Protein AF-A0A4U6QJQ3-F1 (afdb_monomer_lite)

pLDDT: mean 82.77, std 17.38, range [35.81, 98.12]

Radius of gyration: 14.5 Å; chains: 1; bounding box: 42×40×36 Å

Foldseek 3Di:
DPPPPWQQLLLVLLVQLLVQCVVVDQLLSSLQSSLCQQFVQHPDPSSVVCLVVLGHHNRFTHFWAPQQCPVGRRLSSLLSSLLNQCSPPPDVVSVVCLVPPDPDDCSHNSNVSSVVSNVLNVCSNVVVPDSNCSSLSSLVPTGNHRDPDD

Structure (mmCIF, N/CA/C/O backbone):
data_AF-A0A4U6QJQ3-F1
#
_entry.id   AF-A0A4U6QJQ3-F1
#
loop_
_atom_site.group_PDB
_atom_site.id
_atom_site.type_symbol
_atom_site.label_atom_id
_atom_site.label_alt_id
_atom_site.label_comp_id
_atom_site.label_asym_id
_atom_site.label_entity_id
_atom_site.label_seq_id
_atom_site.pdbx_PDB_ins_code
_atom_site.Cartn_x
_atom_site.Cartn_y
_atom_site.Cartn_z
_atom_site.occupancy
_atom_site.B_iso_or_equiv
_atom_site.auth_seq_id
_atom_site.auth_comp_id
_atom_site.auth_asym_id
_atom_site.auth_atom_id
_atom_site.pdbx_PDB_model_num
ATOM 1 N N . MET A 1 1 ? 27.151 -21.756 -8.326 1.00 35.81 1 MET A N 1
ATOM 2 C CA . MET A 1 1 ? 26.567 -20.409 -8.470 1.00 35.81 1 MET A CA 1
ATOM 3 C C . MET A 1 1 ? 25.267 -20.438 -7.686 1.00 35.81 1 MET A C 1
ATOM 5 O O . MET A 1 1 ? 24.305 -21.023 -8.160 1.00 35.81 1 MET A O 1
ATOM 9 N N . ILE A 1 2 ? 25.291 -20.003 -6.425 1.00 43.09 2 ILE A N 1
ATOM 10 C CA . ILE A 1 2 ? 24.077 -19.944 -5.603 1.00 43.09 2 ILE A CA 1
ATOM 11 C C . ILE A 1 2 ? 23.279 -18.774 -6.173 1.00 43.09 2 ILE A C 1
ATOM 13 O O . ILE A 1 2 ? 23.798 -17.659 -6.200 1.00 43.09 2 ILE A O 1
ATOM 17 N N . ALA A 1 3 ? 22.095 -19.038 -6.728 1.00 46.34 3 ALA A N 1
ATOM 18 C CA . ALA A 1 3 ? 21.176 -17.970 -7.084 1.00 46.34 3 ALA A CA 1
ATOM 19 C C . ALA A 1 3 ? 20.943 -17.160 -5.806 1.00 46.34 3 ALA A C 1
ATOM 21 O O . ALA A 1 3 ? 20.520 -17.725 -4.801 1.00 46.34 3 ALA A O 1
ATOM 22 N N . MET A 1 4 ? 21.297 -15.874 -5.810 1.00 47.47 4 MET A N 1
ATOM 23 C CA . MET A 1 4 ? 20.738 -14.949 -4.831 1.00 47.47 4 MET A CA 1
ATOM 24 C C . MET A 1 4 ? 19.229 -15.099 -4.979 1.00 47.47 4 MET A C 1
ATOM 26 O O . MET A 1 4 ? 18.694 -14.733 -6.022 1.00 47.47 4 MET A O 1
ATOM 30 N N . GLU A 1 5 ? 18.573 -15.733 -4.009 1.00 60.44 5 GLU A N 1
ATOM 31 C CA . GLU A 1 5 ? 17.121 -15.701 -3.927 1.00 60.44 5 GLU A CA 1
ATOM 32 C C . GLU A 1 5 ? 16.759 -14.221 -3.840 1.00 60.44 5 GLU A C 1
ATOM 34 O O . GLU A 1 5 ? 17.055 -13.556 -2.843 1.00 60.44 5 GLU A O 1
ATOM 39 N N . ASP A 1 6 ? 16.255 -13.667 -4.944 1.00 74.19 6 ASP A N 1
ATOM 40 C CA . ASP A 1 6 ? 15.789 -12.293 -4.943 1.00 74.19 6 ASP A CA 1
ATOM 41 C C . ASP A 1 6 ? 14.717 -12.180 -3.856 1.00 74.19 6 ASP A C 1
ATOM 43 O O . ASP A 1 6 ? 13.819 -13.016 -3.741 1.00 74.19 6 ASP A O 1
ATOM 47 N N . VAL A 1 7 ? 14.858 -11.157 -3.016 1.00 85.06 7 VAL A N 1
ATOM 48 C CA . VAL A 1 7 ? 13.961 -10.907 -1.889 1.00 85.06 7 VAL A CA 1
ATOM 49 C C . VAL A 1 7 ? 12.531 -10.771 -2.412 1.00 85.06 7 VAL A C 1
ATOM 51 O O . VAL A 1 7 ? 12.258 -9.871 -3.206 1.00 85.06 7 VAL A O 1
ATOM 54 N N . ASP A 1 8 ? 11.621 -11.629 -1.947 1.00 92.69 8 ASP A N 1
ATOM 55 C CA . ASP A 1 8 ? 10.194 -11.532 -2.267 1.00 92.69 8 ASP A CA 1
ATOM 56 C C . ASP A 1 8 ? 9.570 -10.364 -1.488 1.00 92.69 8 ASP A C 1
ATOM 58 O O . ASP A 1 8 ? 9.138 -10.481 -0.338 1.00 92.69 8 ASP A O 1
ATOM 62 N N . ALA A 1 9 ? 9.598 -9.184 -2.100 1.00 94.06 9 ALA A N 1
ATOM 63 C CA . ALA A 1 9 ? 9.067 -7.956 -1.536 1.00 94.06 9 ALA A CA 1
ATOM 64 C C . ALA A 1 9 ? 7.538 -7.969 -1.464 1.00 94.06 9 ALA A C 1
ATOM 66 O O . ALA A 1 9 ? 6.979 -7.365 -0.549 1.00 94.06 9 ALA A O 1
ATOM 67 N N . CYS A 1 10 ? 6.859 -8.677 -2.372 1.00 95.38 10 CYS A N 1
ATOM 68 C CA . CYS A 1 10 ? 5.407 -8.800 -2.319 1.00 95.38 10 CYS A CA 1
ATOM 69 C C . CYS A 1 10 ? 4.963 -9.631 -1.106 1.00 95.38 10 CYS A C 1
ATOM 71 O O . CYS A 1 10 ? 4.054 -9.217 -0.384 1.00 95.38 10 CYS A O 1
ATOM 73 N N . 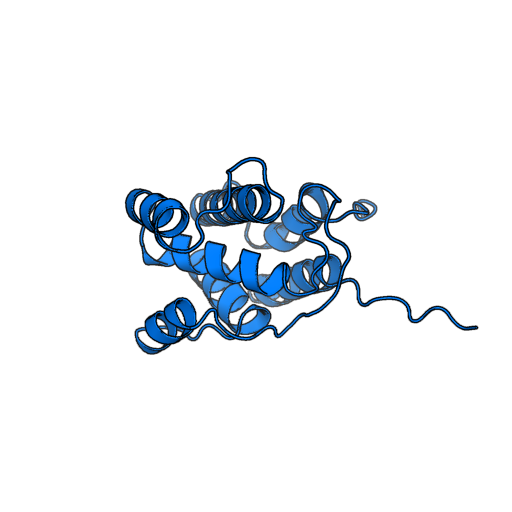ALA A 1 11 ? 5.631 -10.759 -0.840 1.00 94.44 11 ALA A N 1
ATOM 74 C CA . ALA A 1 11 ? 5.387 -11.559 0.358 1.00 94.44 11 ALA A CA 1
ATOM 75 C C . ALA A 1 11 ? 5.713 -10.769 1.633 1.00 94.44 11 ALA A C 1
ATOM 77 O O . ALA A 1 11 ? 4.895 -10.719 2.549 1.00 94.44 11 ALA A O 1
ATOM 78 N N . ARG A 1 12 ? 6.850 -10.058 1.659 1.00 95.81 12 ARG A N 1
ATOM 79 C CA . ARG A 1 12 ? 7.223 -9.197 2.795 1.00 95.81 12 ARG A CA 1
ATOM 80 C C . ARG A 1 12 ? 6.234 -8.061 3.040 1.00 95.81 12 ARG A C 1
ATOM 82 O O . ARG A 1 12 ? 6.019 -7.698 4.191 1.00 95.81 12 ARG A O 1
ATOM 89 N N . LEU A 1 13 ? 5.647 -7.482 1.993 1.00 97.06 13 LEU A N 1
ATOM 90 C CA . LEU A 1 13 ? 4.584 -6.486 2.130 1.00 97.06 13 LEU A CA 1
ATOM 91 C C . LEU A 1 13 ? 3.334 -7.099 2.774 1.00 97.06 13 LEU A C 1
ATOM 93 O O . LEU A 1 13 ? 2.756 -6.482 3.665 1.00 97.06 13 LEU A O 1
ATOM 97 N N . ALA A 1 14 ? 2.927 -8.297 2.352 1.00 97.44 14 ALA A N 1
ATOM 98 C CA . ALA A 1 14 ? 1.797 -8.991 2.963 1.00 97.44 14 ALA A CA 1
ATOM 99 C C . ALA A 1 14 ? 2.059 -9.300 4.447 1.00 97.44 14 ALA A C 1
ATOM 101 O O . ALA A 1 14 ? 1.237 -8.941 5.286 1.00 97.44 14 ALA A O 1
ATOM 102 N N . ASP A 1 15 ? 3.232 -9.856 4.774 1.00 97.00 15 ASP A N 1
ATOM 103 C CA . ASP A 1 15 ? 3.648 -10.129 6.159 1.00 97.00 15 ASP A CA 1
ATOM 104 C C . ASP A 1 15 ? 3.647 -8.844 7.002 1.00 97.00 15 ASP A C 1
ATOM 106 O O . ASP A 1 15 ? 3.127 -8.811 8.115 1.00 97.00 15 ASP A O 1
ATOM 110 N N . LEU A 1 16 ? 4.173 -7.748 6.446 1.00 97.50 16 LEU A N 1
ATOM 111 C CA . LEU A 1 16 ? 4.189 -6.442 7.096 1.00 97.50 16 LEU A CA 1
ATOM 112 C C . LEU A 1 16 ? 2.774 -5.948 7.427 1.00 97.50 16 LEU A C 1
ATOM 114 O O . LEU A 1 16 ? 2.548 -5.395 8.504 1.00 97.50 16 LEU A O 1
ATOM 118 N N . ILE A 1 17 ? 1.827 -6.117 6.504 1.00 98.06 17 ILE A N 1
ATOM 119 C CA . ILE A 1 17 ? 0.429 -5.726 6.710 1.00 98.06 17 ILE A CA 1
ATOM 120 C C . ILE A 1 17 ? -0.221 -6.615 7.776 1.00 98.06 17 ILE A C 1
ATOM 122 O O . ILE A 1 17 ? -0.903 -6.081 8.651 1.00 98.06 17 ILE A O 1
ATOM 126 N N . ASP A 1 18 ? 0.032 -7.927 7.757 1.00 98.12 18 ASP A N 1
ATOM 127 C CA . ASP A 1 18 ? -0.466 -8.871 8.766 1.00 98.12 18 ASP A CA 1
ATOM 128 C C . ASP A 1 18 ? 0.053 -8.511 10.172 1.00 98.12 18 ASP A C 1
ATOM 130 O O . ASP A 1 18 ? -0.715 -8.462 11.137 1.00 98.12 18 ASP A O 1
ATOM 134 N N . GLU A 1 19 ? 1.335 -8.153 10.291 1.00 98.06 19 GLU A N 1
ATOM 135 C CA . GLU A 1 19 ? 1.929 -7.673 11.544 1.00 98.06 19 GLU A CA 1
ATOM 136 C C . GLU A 1 19 ? 1.243 -6.405 12.073 1.00 98.06 19 GLU A C 1
ATOM 138 O O . GLU A 1 19 ? 0.973 -6.293 13.270 1.00 98.06 19 GLU A O 1
ATOM 143 N N . ILE A 1 20 ? 0.962 -5.429 11.200 1.00 97.75 20 ILE A N 1
ATOM 144 C CA . ILE A 1 20 ? 0.247 -4.205 11.595 1.00 97.75 20 ILE A CA 1
ATOM 145 C C . ILE A 1 20 ? -1.186 -4.557 12.018 1.00 97.75 20 ILE A C 1
ATOM 147 O O . ILE A 1 20 ? -1.682 -4.056 13.031 1.00 97.75 20 ILE A O 1
ATOM 151 N N . ALA A 1 21 ? -1.852 -5.430 11.260 1.00 97.38 21 ALA A N 1
ATOM 152 C CA . ALA A 1 21 ? -3.226 -5.847 11.499 1.00 97.38 21 ALA A CA 1
ATOM 153 C C . ALA A 1 21 ? -3.399 -6.620 12.817 1.00 97.38 21 ALA A C 1
ATOM 155 O O . ALA A 1 21 ? -4.451 -6.502 13.451 1.00 97.38 21 ALA A O 1
ATOM 156 N N . ALA A 1 22 ? -2.374 -7.343 13.281 1.00 97.50 22 ALA A N 1
ATOM 157 C CA . ALA A 1 22 ? -2.394 -8.076 14.549 1.00 97.50 22 ALA A CA 1
ATOM 158 C C . ALA A 1 22 ? -2.676 -7.172 15.768 1.00 97.50 22 ALA A C 1
ATOM 160 O O . ALA A 1 22 ? -3.297 -7.605 16.741 1.00 97.50 22 ALA A O 1
ATOM 161 N N . ALA A 1 23 ? -2.305 -5.887 15.698 1.00 96.56 23 ALA A N 1
ATOM 162 C CA . ALA A 1 23 ? -2.626 -4.893 16.726 1.00 96.56 23 ALA A CA 1
ATOM 163 C C . ALA A 1 23 ? -4.095 -4.416 16.695 1.00 96.56 23 ALA A C 1
ATOM 165 O O . ALA A 1 23 ? -4.498 -3.613 17.537 1.00 96.56 23 ALA A O 1
ATOM 166 N N . ARG A 1 24 ? -4.903 -4.910 15.746 1.00 95.44 24 ARG A N 1
ATOM 167 C CA . ARG A 1 24 ? -6.302 -4.523 15.487 1.00 95.44 24 ARG A CA 1
ATOM 168 C C . ARG A 1 24 ? -6.498 -3.003 15.348 1.00 95.44 24 ARG A C 1
ATOM 170 O O . ARG A 1 24 ? -7.357 -2.432 16.025 1.00 95.44 24 ARG A O 1
ATOM 177 N N . PRO A 1 25 ? -5.713 -2.329 14.488 1.00 97.25 25 PRO A N 1
ATOM 178 C CA . PRO A 1 25 ? -5.897 -0.910 14.221 1.00 97.25 25 PRO A CA 1
ATOM 179 C C . PRO A 1 25 ? -7.247 -0.645 13.541 1.00 97.25 25 PRO A C 1
ATOM 181 O O . PRO A 1 25 ? -7.861 -1.534 12.949 1.00 97.25 25 PRO A O 1
ATOM 184 N N . SER A 1 26 ? -7.686 0.613 13.550 1.00 97.19 26 SER A N 1
ATOM 185 C CA . SER A 1 26 ? -8.729 1.044 12.614 1.00 97.19 26 SER A CA 1
ATOM 186 C C . SER A 1 26 ? -8.234 0.948 11.158 1.00 97.19 26 SER A C 1
ATOM 188 O O . SER A 1 26 ? -7.025 1.030 10.917 1.00 97.19 26 SER A O 1
ATOM 190 N N . PRO A 1 27 ? -9.134 0.862 10.159 1.00 96.56 27 PRO A N 1
ATOM 191 C CA . PRO A 1 27 ? -8.749 0.810 8.746 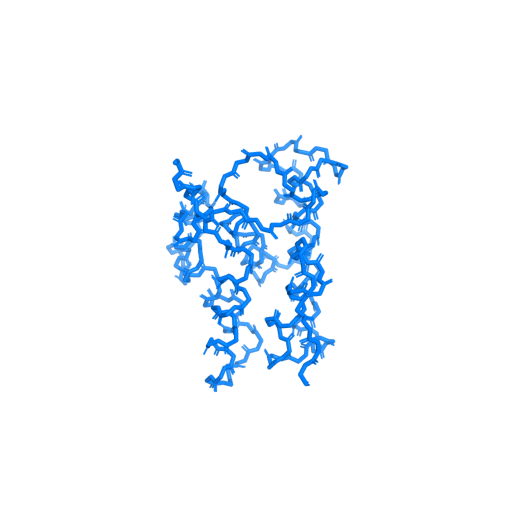1.00 96.56 27 PRO A CA 1
ATOM 192 C C . PRO A 1 27 ? -7.798 1.932 8.309 1.00 96.56 27 PRO A C 1
ATOM 194 O O . PRO A 1 27 ? -6.807 1.685 7.632 1.00 96.56 27 PRO A O 1
ATOM 197 N N . ARG A 1 28 ? -8.039 3.174 8.750 1.00 94.38 28 ARG A N 1
ATOM 198 C CA . ARG A 1 28 ? -7.149 4.308 8.442 1.00 94.38 28 ARG A CA 1
ATOM 199 C C . ARG A 1 28 ? -5.754 4.121 9.038 1.00 94.38 28 ARG A C 1
ATOM 201 O O . ARG A 1 28 ? -4.770 4.330 8.340 1.00 94.38 28 ARG A O 1
ATOM 208 N N . GLN A 1 29 ? -5.678 3.689 10.297 1.00 95.12 29 GLN A N 1
ATOM 209 C CA . GLN A 1 29 ? -4.406 3.443 10.980 1.00 95.12 29 GLN A CA 1
ATOM 210 C C . GLN A 1 29 ? -3.601 2.320 10.314 1.00 95.12 29 GLN A C 1
ATOM 212 O O . GLN A 1 29 ? -2.386 2.448 10.210 1.00 95.12 29 GLN A O 1
ATOM 217 N N . LEU A 1 30 ? -4.258 1.259 9.825 1.00 97.06 30 LEU A N 1
ATOM 218 C CA . LEU A 1 30 ? -3.601 0.199 9.050 1.00 97.06 30 LEU A CA 1
ATOM 219 C C . LEU A 1 30 ? -2.912 0.771 7.802 1.00 97.06 30 LEU A C 1
ATOM 221 O O . LEU A 1 30 ? -1.736 0.503 7.556 1.00 97.06 30 LEU A O 1
ATOM 225 N N . LEU A 1 31 ? -3.641 1.569 7.019 1.00 95.19 31 LEU A N 1
ATOM 226 C CA . LEU A 1 31 ? -3.158 2.088 5.740 1.00 95.19 31 LEU A CA 1
ATOM 227 C C . LEU A 1 31 ? -2.068 3.158 5.921 1.00 95.19 31 LEU A C 1
ATOM 229 O O . LEU A 1 31 ? -1.078 3.146 5.190 1.00 95.19 31 LEU A O 1
ATOM 233 N N . ASP A 1 32 ? -2.196 4.036 6.921 1.00 92.81 32 ASP A N 1
ATOM 234 C CA . ASP A 1 32 ? -1.139 4.997 7.265 1.00 92.81 32 ASP A CA 1
ATOM 235 C C . ASP A 1 32 ? 0.134 4.277 7.748 1.00 92.81 32 ASP A C 1
ATOM 237 O O . ASP A 1 32 ? 1.225 4.572 7.259 1.00 92.81 32 ASP A O 1
ATOM 241 N N . ALA A 1 33 ? 0.010 3.283 8.638 1.00 94.69 33 ALA A N 1
ATOM 242 C CA . ALA A 1 33 ? 1.154 2.501 9.115 1.00 94.69 33 ALA A CA 1
ATOM 243 C C . ALA A 1 33 ? 1.817 1.684 7.994 1.00 94.69 33 ALA A C 1
ATOM 245 O O . ALA A 1 33 ? 3.038 1.517 7.995 1.00 94.69 33 ALA A O 1
ATOM 246 N N . THR A 1 34 ? 1.037 1.214 7.015 1.00 94.81 34 THR A N 1
ATOM 247 C CA . THR A 1 34 ? 1.564 0.550 5.814 1.00 94.81 34 THR A CA 1
ATOM 248 C C . THR A 1 34 ? 2.456 1.509 5.032 1.00 94.81 34 THR A C 1
ATOM 250 O O . THR A 1 34 ? 3.599 1.178 4.732 1.00 94.81 34 THR A O 1
ATOM 253 N N . GLY A 1 35 ? 1.993 2.731 4.759 1.00 91.12 35 GLY A N 1
ATOM 254 C CA . GLY A 1 35 ? 2.810 3.734 4.074 1.00 91.12 35 GLY A CA 1
ATOM 255 C C . GLY A 1 35 ? 4.058 4.156 4.836 1.00 91.12 35 GLY A C 1
ATOM 256 O O . GLY A 1 35 ? 5.117 4.341 4.235 1.00 91.12 35 GLY A O 1
ATOM 257 N N . GLU A 1 36 ? 3.964 4.267 6.156 1.00 92.62 36 GLU A N 1
ATOM 258 C CA . GLU A 1 36 ? 5.110 4.603 6.993 1.00 92.62 36 GLU A CA 1
ATOM 259 C C . GLU A 1 36 ? 6.169 3.495 6.972 1.00 92.62 36 GLU A C 1
ATOM 261 O O . GLU A 1 36 ? 7.341 3.767 6.712 1.00 92.62 36 GLU A O 1
ATOM 266 N N . ARG A 1 37 ? 5.768 2.236 7.183 1.00 94.75 37 ARG A N 1
ATOM 267 C CA . ARG A 1 37 ? 6.703 1.105 7.289 1.00 94.75 37 ARG A CA 1
ATOM 268 C C . ARG A 1 37 ? 7.209 0.599 5.935 1.00 94.75 37 ARG A C 1
ATOM 270 O O . ARG A 1 37 ? 8.318 0.076 5.878 1.00 94.75 37 ARG A O 1
ATOM 277 N N . ALA A 1 38 ? 6.434 0.757 4.861 1.00 92.56 38 ALA A N 1
ATOM 278 C CA . ALA A 1 38 ? 6.784 0.257 3.529 1.00 92.56 38 ALA A CA 1
ATOM 279 C C . ALA A 1 38 ? 7.416 1.329 2.625 1.00 92.56 38 ALA A C 1
ATOM 281 O O . ALA A 1 38 ? 8.352 1.040 1.881 1.00 92.56 38 ALA A O 1
ATOM 282 N N . ALA A 1 39 ? 6.925 2.572 2.705 1.00 88.19 39 ALA A N 1
ATOM 283 C CA . ALA A 1 39 ? 7.361 3.685 1.859 1.00 88.19 39 ALA A CA 1
ATOM 284 C C . ALA A 1 39 ? 8.031 4.827 2.641 1.00 88.19 39 ALA A C 1
ATOM 286 O O . ALA A 1 39 ? 8.346 5.867 2.061 1.00 88.19 39 ALA A O 1
ATOM 287 N N . GLY A 1 40 ? 8.232 4.697 3.957 1.00 87.81 40 GLY A N 1
ATOM 288 C CA . GLY A 1 40 ? 8.839 5.751 4.775 1.00 87.81 40 GLY A CA 1
ATOM 289 C C . GLY A 1 40 ? 8.030 7.051 4.813 1.00 87.81 40 GLY A C 1
ATOM 290 O O . GLY A 1 40 ? 8.601 8.107 5.087 1.00 87.81 40 GLY A O 1
ATOM 291 N N . ILE A 1 41 ? 6.732 7.002 4.492 1.00 83.38 41 ILE A N 1
ATOM 292 C CA . ILE A 1 41 ? 5.865 8.181 4.425 1.00 83.38 41 ILE A CA 1
ATOM 293 C C . ILE A 1 41 ? 5.328 8.463 5.819 1.00 83.38 41 ILE A C 1
ATOM 295 O O . ILE A 1 41 ? 4.486 7.728 6.331 1.00 83.38 41 ILE A O 1
ATOM 299 N N . ARG A 1 42 ? 5.786 9.554 6.432 1.00 82.50 42 ARG A N 1
ATOM 300 C CA . ARG A 1 42 ? 5.371 9.895 7.795 1.00 82.50 42 ARG A CA 1
ATOM 301 C C . ARG A 1 42 ? 3.889 10.257 7.877 1.00 82.50 42 ARG A C 1
ATOM 303 O O . ARG A 1 42 ? 3.237 10.651 6.902 1.00 82.50 42 ARG A O 1
ATOM 310 N N . SER A 1 43 ? 3.354 10.169 9.085 1.00 74.25 43 SER A N 1
ATOM 311 C CA . SER A 1 43 ? 2.037 10.705 9.426 1.00 74.25 43 SER A CA 1
ATOM 312 C C . SER A 1 43 ? 2.028 12.247 9.445 1.00 74.25 43 SER A C 1
ATOM 314 O O . SER A 1 43 ? 3.054 12.897 9.658 1.00 74.25 43 SER A O 1
ATOM 316 N N . GLY A 1 44 ? 0.857 12.854 9.222 1.00 66.50 44 GLY A N 1
ATOM 317 C CA . GLY A 1 44 ? 0.664 14.311 9.299 1.00 66.50 44 GLY A CA 1
ATOM 318 C C . GLY A 1 44 ? 1.295 15.120 8.152 1.00 66.50 44 GLY A C 1
ATOM 319 O O . GLY A 1 44 ? 1.569 14.598 7.072 1.00 66.50 44 GLY A O 1
ATOM 320 N N . LEU A 1 45 ? 1.516 16.424 8.379 1.00 63.44 45 LEU A N 1
ATOM 321 C CA . LEU A 1 45 ? 1.994 17.372 7.353 1.00 63.44 45 LEU A CA 1
ATOM 322 C C . LEU A 1 45 ? 3.369 17.005 6.772 1.00 63.44 45 LEU A C 1
ATOM 324 O O . LEU A 1 45 ? 3.600 17.205 5.581 1.00 63.44 45 LEU A O 1
ATOM 328 N N . ALA A 1 46 ? 4.262 16.426 7.580 1.00 67.00 46 ALA A N 1
ATOM 329 C CA . ALA A 1 46 ? 5.565 15.948 7.112 1.00 67.00 46 ALA A CA 1
ATOM 330 C C . ALA A 1 46 ? 5.426 14.863 6.027 1.00 67.00 46 ALA A C 1
ATOM 332 O O . ALA A 1 46 ? 6.193 14.843 5.068 1.00 67.00 46 ALA A O 1
ATOM 333 N N . GLY A 1 47 ? 4.386 14.032 6.121 1.00 61.34 47 GLY A N 1
ATOM 334 C CA . GLY A 1 47 ? 4.077 13.009 5.129 1.00 61.34 47 GLY A CA 1
ATOM 335 C C . GLY A 1 47 ? 3.651 13.538 3.765 1.00 61.34 47 GLY A C 1
ATOM 336 O O . GLY A 1 47 ? 3.817 12.841 2.771 1.00 61.34 47 GLY A O 1
ATOM 337 N N . LEU A 1 48 ? 3.125 14.766 3.682 1.00 67.00 48 LEU A N 1
ATOM 338 C CA . LEU A 1 48 ? 2.814 15.393 2.391 1.00 67.00 48 LEU A CA 1
ATOM 339 C C . LEU A 1 48 ? 4.094 15.731 1.614 1.00 67.00 48 LEU A C 1
ATOM 341 O O . LEU A 1 48 ? 4.125 15.604 0.391 1.00 67.00 48 LEU A O 1
ATOM 345 N N . LEU A 1 49 ? 5.158 16.127 2.322 1.00 67.31 49 LEU A N 1
ATOM 346 C CA . LEU A 1 49 ? 6.471 16.358 1.718 1.00 67.31 49 LEU A CA 1
ATOM 347 C C . LEU A 1 49 ? 7.124 15.040 1.297 1.00 67.31 49 LEU A C 1
ATOM 349 O O . LEU A 1 49 ? 7.672 14.971 0.200 1.00 67.31 49 LEU A O 1
ATOM 353 N N . ASP A 1 50 ? 7.010 13.996 2.122 1.00 66.31 50 ASP A N 1
ATOM 354 C CA . ASP A 1 50 ? 7.532 12.665 1.793 1.00 66.31 50 ASP A CA 1
ATOM 355 C C . ASP A 1 50 ? 6.832 12.087 0.553 1.00 66.31 50 ASP A C 1
ATOM 357 O O . ASP A 1 50 ? 7.503 11.590 -0.347 1.00 66.31 50 ASP A O 1
ATOM 361 N N . LEU A 1 51 ? 5.504 12.235 0.449 1.00 64.81 51 LEU A N 1
ATOM 362 C CA . LEU A 1 51 ? 4.727 11.862 -0.741 1.00 64.81 51 LEU A CA 1
ATOM 363 C C . LEU A 1 51 ? 5.207 12.596 -1.993 1.00 64.81 51 LEU A C 1
ATOM 365 O O . LEU A 1 51 ? 5.419 11.975 -3.032 1.00 64.81 51 LEU A O 1
ATOM 369 N N . LYS A 1 52 ? 5.424 13.912 -1.888 1.00 66.50 52 LYS A N 1
ATOM 370 C CA . LYS A 1 52 ? 5.942 14.717 -3.000 1.00 66.50 52 LYS A CA 1
ATOM 371 C C . LYS A 1 52 ? 7.362 14.302 -3.405 1.00 66.50 52 LYS A C 1
ATOM 373 O O . LYS A 1 52 ? 7.703 14.399 -4.579 1.00 66.50 52 LYS A O 1
ATOM 378 N N . ALA A 1 53 ? 8.176 13.844 -2.455 1.00 71.81 53 ALA A N 1
ATOM 379 C CA . ALA A 1 53 ? 9.520 13.326 -2.699 1.00 71.81 53 ALA A CA 1
ATOM 380 C C . ALA A 1 53 ? 9.545 11.845 -3.134 1.00 71.81 53 ALA A C 1
ATOM 382 O O . ALA A 1 53 ? 10.617 11.325 -3.433 1.00 71.81 53 ALA A O 1
ATOM 383 N N . GLY A 1 54 ? 8.393 11.164 -3.169 1.00 67.19 54 GLY A N 1
ATOM 384 C CA . GLY A 1 54 ? 8.273 9.751 -3.540 1.00 67.19 54 GLY A CA 1
ATOM 385 C C . GLY A 1 54 ? 8.570 8.746 -2.417 1.00 67.19 54 GLY A C 1
ATOM 386 O O . GLY A 1 54 ? 8.567 7.546 -2.674 1.00 67.19 54 GLY A O 1
ATOM 387 N N . GLY A 1 55 ? 8.800 9.200 -1.181 1.00 77.50 55 GLY A N 1
ATOM 388 C CA . GLY A 1 55 ? 9.096 8.346 -0.026 1.00 77.50 55 GLY A CA 1
ATOM 389 C C . GLY A 1 55 ? 10.479 7.675 -0.065 1.00 77.50 55 GLY A C 1
ATOM 390 O O . GLY A 1 55 ? 11.402 8.115 -0.752 1.00 77.50 55 GLY A O 1
ATOM 391 N N . ARG A 1 56 ? 10.638 6.599 0.710 1.00 83.88 56 ARG A N 1
ATOM 392 C CA . ARG A 1 56 ? 11.828 5.737 0.786 1.00 83.88 56 ARG A CA 1
ATOM 393 C C . ARG A 1 56 ? 11.441 4.298 0.485 1.00 83.88 56 ARG A C 1
ATOM 395 O O . ARG A 1 56 ? 10.422 3.823 0.965 1.00 83.88 56 ARG A O 1
ATOM 402 N N . ASP A 1 57 ? 12.274 3.603 -0.275 1.00 86.00 57 ASP A N 1
ATOM 403 C CA . ASP A 1 57 ? 12.060 2.191 -0.576 1.00 86.00 57 ASP A CA 1
ATOM 404 C C . ASP A 1 57 ? 12.566 1.319 0.582 1.00 86.00 57 ASP A C 1
ATOM 406 O O . ASP A 1 57 ? 13.757 1.022 0.672 1.00 86.00 57 ASP A O 1
ATOM 410 N N . LEU A 1 58 ? 11.683 1.010 1.539 1.00 90.69 58 LEU A N 1
ATOM 411 C CA . LEU A 1 58 ? 12.039 0.260 2.754 1.00 90.69 58 LEU A CA 1
ATOM 412 C C . LEU A 1 58 ? 11.887 -1.259 2.586 1.00 90.69 58 LEU A C 1
ATOM 414 O O . LEU A 1 58 ? 12.403 -2.027 3.402 1.00 90.69 58 LEU A O 1
ATOM 418 N N . VAL A 1 59 ? 11.212 -1.698 1.522 1.00 92.38 59 VAL A N 1
ATOM 419 C CA . VAL A 1 59 ? 11.006 -3.114 1.192 1.00 92.38 59 VAL A CA 1
ATOM 420 C C . VAL A 1 59 ? 11.336 -3.344 -0.291 1.00 92.38 59 VAL A C 1
ATOM 422 O O . VAL A 1 59 ? 10.446 -3.685 -1.069 1.00 92.38 59 VAL A O 1
ATOM 425 N N . PRO A 1 60 ? 12.605 -3.159 -0.703 1.00 91.19 60 PRO A N 1
ATOM 426 C CA . PRO A 1 60 ? 12.996 -3.406 -2.081 1.00 91.19 60 PRO A CA 1
ATOM 427 C C . PRO A 1 60 ? 13.008 -4.909 -2.380 1.00 91.19 60 PRO A C 1
ATOM 429 O O . PRO A 1 60 ? 13.421 -5.714 -1.536 1.00 91.19 60 PRO A O 1
ATOM 432 N N . GLY A 1 61 ? 12.621 -5.290 -3.595 1.00 91.19 61 GLY A N 1
ATOM 433 C CA . GLY A 1 61 ? 12.702 -6.675 -4.065 1.00 91.19 61 GLY A CA 1
ATOM 434 C C . GLY A 1 61 ? 11.763 -6.965 -5.231 1.00 91.19 61 GLY A C 1
ATOM 435 O O . GLY A 1 61 ? 11.401 -6.055 -5.962 1.00 91.19 61 GLY A O 1
ATOM 436 N N . VAL A 1 62 ? 11.415 -8.237 -5.413 1.00 92.06 62 VAL A N 1
ATOM 437 C CA . VAL A 1 62 ? 10.585 -8.752 -6.519 1.00 92.06 62 VAL A CA 1
ATOM 438 C C . VAL A 1 62 ? 9.347 -9.481 -5.970 1.00 92.06 62 VAL A C 1
ATOM 440 O O . VAL A 1 62 ? 9.010 -9.324 -4.800 1.00 92.06 62 VAL A O 1
ATOM 443 N N . GLY A 1 63 ? 8.658 -10.285 -6.785 1.00 93.12 63 GLY A N 1
ATOM 444 C CA . GLY A 1 63 ? 7.592 -11.194 -6.322 1.00 93.12 63 GLY A CA 1
ATOM 445 C C . GLY A 1 63 ? 6.173 -10.748 -6.673 1.00 93.12 63 GLY A C 1
ATOM 446 O O . GLY A 1 63 ? 5.206 -11.458 -6.389 1.00 93.12 63 GLY A O 1
ATOM 447 N N . PHE A 1 64 ? 6.040 -9.603 -7.340 1.00 94.62 64 PHE A N 1
ATOM 448 C CA . PHE A 1 64 ? 4.786 -9.149 -7.931 1.00 94.62 64 PHE A CA 1
ATOM 449 C C . PHE A 1 64 ? 4.469 -9.929 -9.212 1.00 94.62 64 PHE A C 1
ATOM 451 O O . PHE A 1 64 ? 5.369 -10.398 -9.909 1.00 94.62 64 PHE A O 1
ATOM 458 N N . ARG A 1 65 ? 3.179 -10.079 -9.535 1.00 94.94 65 ARG A N 1
ATOM 459 C CA . ARG A 1 65 ? 2.737 -10.619 -10.832 1.00 94.94 65 ARG A CA 1
ATOM 460 C C . ARG A 1 65 ? 3.343 -9.810 -11.971 1.00 94.94 65 ARG A C 1
ATOM 462 O O . ARG A 1 65 ? 3.499 -8.600 -11.854 1.00 94.94 65 ARG A O 1
ATOM 469 N N . ALA A 1 66 ? 3.572 -10.469 -13.105 1.00 93.75 66 ALA A N 1
ATOM 470 C CA . ALA A 1 66 ? 4.170 -9.849 -14.289 1.00 93.75 66 ALA A CA 1
ATOM 471 C C . ALA A 1 66 ? 3.422 -8.593 -14.778 1.00 93.75 66 ALA A C 1
ATOM 473 O O . ALA A 1 66 ? 4.022 -7.714 -15.377 1.00 93.75 66 ALA A O 1
ATOM 474 N N . GLU A 1 67 ? 2.118 -8.485 -14.512 1.00 93.38 67 GLU A N 1
ATOM 475 C CA . GLU A 1 67 ? 1.321 -7.305 -14.868 1.00 93.38 67 GLU A CA 1
ATOM 476 C C . GLU A 1 67 ? 1.537 -6.087 -13.955 1.00 93.38 67 GLU A C 1
ATOM 478 O O . GLU A 1 67 ? 1.080 -5.004 -14.300 1.00 93.38 67 GLU A O 1
ATOM 483 N N . TYR A 1 68 ? 2.209 -6.252 -12.814 1.00 93.19 68 TYR A N 1
ATOM 484 C CA . TYR A 1 68 ? 2.583 -5.185 -11.877 1.00 93.19 68 TYR A CA 1
ATOM 485 C C . TYR A 1 68 ? 4.101 -5.000 -11.769 1.00 93.19 68 TYR A C 1
ATOM 487 O O . TYR A 1 68 ? 4.562 -4.100 -11.070 1.00 93.19 68 TYR A O 1
ATOM 495 N N . ASP A 1 69 ? 4.874 -5.867 -12.419 1.00 91.62 69 ASP A N 1
ATOM 496 C CA . ASP A 1 69 ? 6.330 -5.827 -12.420 1.00 91.62 69 ASP A CA 1
ATOM 497 C C . ASP A 1 69 ? 6.823 -4.907 -13.548 1.00 91.62 69 ASP A C 1
ATOM 499 O O . ASP A 1 69 ? 6.664 -5.197 -14.734 1.00 91.62 69 ASP A O 1
ATOM 503 N N . ASP A 1 70 ? 7.402 -3.769 -13.170 1.00 88.44 70 ASP A N 1
ATOM 504 C CA . ASP A 1 70 ? 8.023 -2.795 -14.074 1.00 88.44 70 ASP A CA 1
ATOM 505 C C . ASP A 1 70 ? 9.523 -3.076 -14.317 1.00 88.44 70 ASP A C 1
ATOM 507 O O . ASP A 1 70 ? 10.218 -2.274 -14.943 1.00 88.44 70 ASP A O 1
ATOM 511 N N . GLY A 1 71 ? 10.042 -4.204 -13.817 1.00 87.56 71 GLY A N 1
ATOM 512 C CA . GLY A 1 71 ? 11.454 -4.581 -13.881 1.00 87.56 71 GLY A CA 1
ATOM 513 C C . GLY A 1 71 ? 12.341 -3.852 -12.869 1.00 87.56 71 GLY A C 1
ATOM 514 O O . GLY A 1 71 ? 13.564 -4.023 -12.887 1.00 87.56 71 GLY A O 1
ATOM 515 N N . THR A 1 72 ? 11.760 -3.030 -11.989 1.00 89.50 72 THR A N 1
ATOM 516 C CA . THR A 1 72 ? 12.480 -2.380 -10.890 1.00 89.50 72 THR A CA 1
ATOM 517 C C . THR A 1 72 ? 12.369 -3.197 -9.600 1.00 89.50 72 THR A C 1
ATOM 519 O O . THR A 1 72 ? 11.913 -4.337 -9.598 1.00 89.50 72 THR A O 1
ATOM 522 N N . ARG A 1 73 ? 12.830 -2.641 -8.476 1.00 91.06 73 ARG A N 1
ATOM 523 C CA . ARG A 1 73 ? 12.676 -3.248 -7.142 1.00 91.06 73 ARG A CA 1
ATOM 524 C C . ARG A 1 73 ? 11.796 -2.415 -6.206 1.00 91.06 73 ARG A C 1
ATOM 526 O O . ARG A 1 73 ? 11.784 -2.678 -5.011 1.00 91.06 73 ARG A O 1
ATOM 533 N N . GLY A 1 74 ? 11.110 -1.396 -6.736 1.00 90.88 74 GLY A N 1
ATOM 534 C CA . GLY A 1 74 ? 10.441 -0.348 -5.956 1.00 90.88 74 GLY A CA 1
ATOM 535 C C . GLY A 1 74 ? 8.915 -0.445 -5.897 1.00 90.88 74 GLY A C 1
ATOM 536 O O . GLY A 1 74 ? 8.268 0.535 -5.505 1.00 90.88 74 GLY A O 1
ATOM 537 N N . GLN A 1 75 ? 8.323 -1.580 -6.288 1.00 93.56 75 GLN A N 1
ATOM 538 C CA . GLN A 1 75 ? 6.865 -1.732 -6.408 1.00 93.56 75 GLN A CA 1
ATOM 539 C C . GLN A 1 75 ? 6.154 -1.560 -5.061 1.00 93.56 75 GLN A C 1
ATOM 541 O O . GLN A 1 75 ? 5.104 -0.923 -4.993 1.00 93.56 75 GLN A O 1
ATOM 546 N N . VAL A 1 76 ? 6.750 -2.042 -3.963 1.00 95.25 76 VAL A N 1
ATOM 547 C CA . VAL A 1 76 ? 6.178 -1.878 -2.616 1.00 95.25 76 VAL A CA 1
ATOM 548 C C . VAL A 1 76 ? 6.056 -0.402 -2.239 1.00 95.25 76 VAL A C 1
ATOM 550 O O . VAL A 1 76 ? 4.994 0.038 -1.794 1.00 95.25 76 VAL A O 1
ATOM 553 N N . ARG A 1 77 ? 7.115 0.389 -2.457 1.00 93.44 77 ARG A N 1
ATOM 554 C CA . ARG A 1 77 ? 7.096 1.838 -2.212 1.00 93.44 77 ARG A CA 1
ATOM 555 C C . ARG A 1 77 ? 6.024 2.526 -3.054 1.00 93.44 77 ARG A C 1
ATOM 557 O O . ARG A 1 77 ? 5.311 3.387 -2.540 1.00 93.44 77 ARG A O 1
ATOM 564 N N . HIS A 1 78 ? 5.922 2.161 -4.333 1.00 90.88 78 HIS A N 1
ATOM 565 C CA . HIS A 1 78 ? 4.910 2.706 -5.238 1.00 90.88 78 HIS A CA 1
ATOM 566 C C . HIS A 1 78 ? 3.495 2.423 -4.726 1.00 90.88 78 HIS A C 1
ATOM 568 O O . HIS A 1 78 ? 2.743 3.357 -4.442 1.00 90.88 78 HIS A O 1
ATOM 574 N N . PHE A 1 79 ? 3.178 1.147 -4.507 1.00 93.50 79 PHE A N 1
ATOM 575 C CA . PHE A 1 79 ? 1.889 0.699 -3.989 1.00 93.50 79 PHE A CA 1
ATOM 576 C C . PHE A 1 79 ? 1.520 1.413 -2.682 1.00 93.50 79 PHE A C 1
ATOM 578 O O . PHE A 1 79 ? 0.455 2.024 -2.574 1.00 93.50 79 PHE A O 1
ATOM 585 N N . ALA A 1 80 ? 2.423 1.414 -1.700 1.00 92.69 80 ALA A N 1
ATOM 586 C CA . ALA A 1 80 ? 2.182 2.028 -0.399 1.00 92.69 80 ALA A CA 1
ATOM 587 C C . ALA A 1 80 ? 2.011 3.559 -0.485 1.00 92.69 80 ALA A C 1
ATOM 589 O O . ALA A 1 80 ? 1.193 4.138 0.236 1.00 92.69 80 ALA A O 1
ATOM 590 N N . GLY A 1 81 ? 2.716 4.224 -1.407 1.00 88.31 81 GLY A N 1
ATOM 591 C CA . GLY A 1 81 ? 2.514 5.643 -1.704 1.00 88.31 81 GLY A CA 1
ATOM 592 C C . GLY A 1 81 ? 1.116 5.948 -2.248 1.00 88.31 81 GLY A C 1
ATOM 593 O O . GLY A 1 81 ? 0.488 6.931 -1.835 1.00 88.31 81 GLY A O 1
ATOM 594 N N . ILE A 1 82 ? 0.590 5.087 -3.122 1.00 88.38 82 ILE A N 1
ATOM 595 C CA . ILE A 1 82 ? -0.771 5.209 -3.660 1.00 88.38 82 ILE A CA 1
ATOM 596 C C . ILE A 1 82 ? -1.824 4.956 -2.579 1.00 88.38 82 ILE A C 1
ATOM 598 O O . ILE A 1 82 ? -2.787 5.722 -2.467 1.00 88.38 82 ILE A O 1
ATOM 602 N N . VAL A 1 83 ? -1.619 3.943 -1.735 1.00 91.12 83 VAL A N 1
ATOM 603 C CA . VAL A 1 83 ? -2.499 3.642 -0.599 1.00 91.12 83 VAL A CA 1
ATOM 604 C C . VAL A 1 83 ? -2.655 4.866 0.306 1.00 91.12 83 VAL A C 1
ATOM 606 O O . VAL A 1 83 ? -3.774 5.336 0.525 1.00 91.12 83 VAL A O 1
ATOM 609 N N . VAL A 1 84 ? -1.548 5.461 0.764 1.00 87.19 84 VAL A N 1
ATOM 610 C CA . VAL A 1 84 ? -1.608 6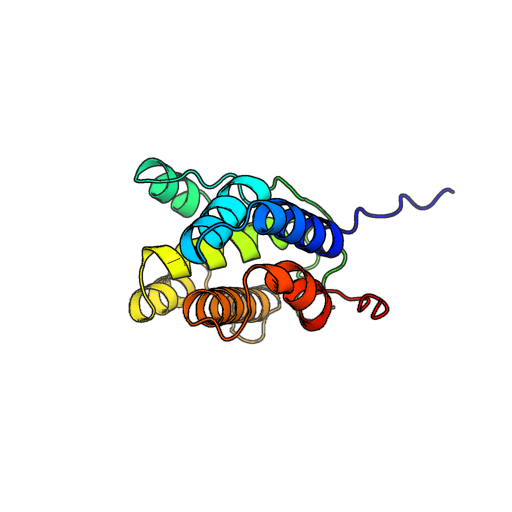.648 1.634 1.00 87.19 84 VAL A CA 1
ATOM 611 C C . VAL A 1 84 ? -2.214 7.856 0.923 1.00 87.19 84 VAL A C 1
ATOM 613 O O . VAL A 1 84 ? -3.009 8.590 1.515 1.00 87.19 84 VAL A O 1
ATOM 616 N N . SER A 1 85 ? -1.889 8.059 -0.355 1.00 82.38 85 SER A N 1
ATOM 617 C CA . SER A 1 85 ? -2.488 9.137 -1.153 1.00 82.38 85 SER A CA 1
ATOM 618 C C . SER A 1 85 ? -4.014 9.016 -1.210 1.00 82.38 85 SER A C 1
ATOM 620 O O . SER A 1 85 ? -4.723 10.014 -1.066 1.00 82.38 85 SER A O 1
ATOM 622 N N . THR A 1 86 ? -4.525 7.790 -1.351 1.00 83.88 86 THR A N 1
ATOM 623 C CA . THR A 1 86 ? -5.963 7.487 -1.378 1.00 83.88 86 THR A CA 1
ATOM 624 C C . THR A 1 86 ? -6.638 7.805 -0.044 1.00 83.88 86 THR A C 1
ATOM 626 O O . THR A 1 86 ? -7.685 8.454 -0.012 1.00 83.88 86 THR A O 1
ATOM 629 N N . VAL A 1 87 ? -6.007 7.431 1.073 1.00 84.06 87 VAL A N 1
ATOM 630 C CA . VAL A 1 87 ? -6.521 7.685 2.433 1.00 84.06 87 VAL A CA 1
ATOM 631 C C . VAL A 1 87 ? -6.627 9.177 2.750 1.00 84.06 87 VAL A C 1
ATOM 633 O O . VAL A 1 87 ? -7.579 9.603 3.417 1.00 84.06 87 VAL A O 1
ATOM 636 N N . ARG A 1 88 ? -5.635 9.963 2.311 1.00 77.25 88 ARG A N 1
ATOM 637 C CA . ARG A 1 88 ? -5.459 11.362 2.729 1.00 77.25 88 ARG A CA 1
ATOM 638 C C . ARG A 1 88 ? -6.191 12.374 1.858 1.00 77.25 88 ARG A C 1
ATOM 640 O O . ARG A 1 88 ? -6.539 13.433 2.366 1.00 77.25 88 ARG A O 1
ATOM 647 N N . MET A 1 89 ? -6.421 12.080 0.579 1.00 67.06 89 MET A N 1
ATOM 648 C CA . MET A 1 89 ? -6.964 13.078 -0.352 1.00 67.06 89 MET A CA 1
ATOM 649 C C . MET A 1 89 ? -8.438 12.864 -0.733 1.00 67.06 89 MET A C 1
ATOM 651 O O . MET A 1 89 ? -9.070 13.795 -1.228 1.00 67.06 89 MET A O 1
ATOM 655 N N . GLY A 1 90 ? -9.015 11.684 -0.477 1.00 57.91 90 GLY A N 1
ATOM 656 C CA . GLY A 1 90 ? -10.356 11.336 -0.961 1.00 57.91 90 GLY A CA 1
ATOM 657 C C . GLY A 1 90 ? -10.404 11.108 -2.485 1.00 57.91 90 GLY A C 1
ATOM 658 O O . GLY A 1 90 ? -9.594 11.639 -3.245 1.00 57.91 90 GLY A O 1
ATOM 659 N N . GLY A 1 91 ? -11.372 10.302 -2.943 1.00 50.44 91 GLY A N 1
ATOM 660 C CA . GLY A 1 91 ? -11.423 9.722 -4.300 1.00 50.44 91 GLY A CA 1
ATOM 661 C C . GLY A 1 91 ? -11.181 10.660 -5.503 1.00 50.44 91 GLY A C 1
ATOM 662 O O . GLY A 1 91 ? -10.458 10.260 -6.416 1.00 50.44 91 GLY A O 1
ATOM 663 N N . PRO A 1 92 ? -11.704 11.903 -5.542 1.00 47.09 9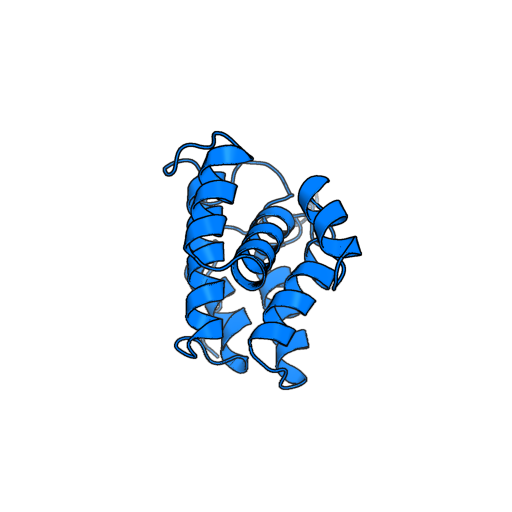2 PRO A N 1
ATOM 664 C CA . PRO A 1 92 ? -11.497 12.802 -6.685 1.00 47.09 92 PRO A CA 1
ATOM 665 C C . PRO A 1 92 ? -10.050 13.301 -6.827 1.00 47.09 92 PRO A C 1
ATOM 667 O O . PRO A 1 92 ? -9.575 13.532 -7.937 1.00 47.09 92 PRO A O 1
ATOM 670 N N . ALA A 1 93 ? -9.327 13.448 -5.716 1.00 50.75 93 ALA A N 1
ATOM 671 C CA . ALA A 1 93 ? -7.958 13.953 -5.715 1.00 50.75 93 ALA A CA 1
ATOM 672 C C . ALA A 1 93 ? -6.928 12.844 -5.981 1.00 50.75 93 ALA A C 1
ATOM 674 O O . ALA A 1 93 ? -5.876 13.113 -6.549 1.00 50.75 93 ALA A O 1
ATOM 675 N N . THR A 1 94 ? -7.251 11.584 -5.686 1.00 52.50 94 THR A N 1
ATOM 676 C CA . THR A 1 94 ? -6.433 10.425 -6.082 1.00 52.50 94 THR A CA 1
ATOM 677 C C . THR A 1 94 ? -6.367 10.254 -7.604 1.00 52.50 94 THR A C 1
ATOM 679 O O . THR A 1 94 ? -5.314 9.912 -8.140 1.00 52.50 94 THR A O 1
ATOM 682 N N . ARG A 1 95 ? -7.451 10.583 -8.323 1.00 49.66 95 ARG A N 1
ATOM 683 C CA . ARG A 1 95 ? -7.453 10.636 -9.794 1.00 49.66 95 ARG A CA 1
ATOM 684 C C . ARG A 1 95 ? -6.530 11.738 -10.325 1.00 49.66 95 ARG A C 1
ATOM 686 O O . ARG A 1 95 ? -5.749 11.484 -11.230 1.00 49.66 95 ARG A O 1
ATOM 693 N N . LEU A 1 96 ? -6.527 12.907 -9.682 1.00 47.34 96 LEU A N 1
ATOM 694 C CA . LEU A 1 96 ? -5.560 13.979 -9.952 1.00 47.34 96 LEU A CA 1
ATOM 695 C C . LEU A 1 96 ? -4.118 13.577 -9.602 1.00 47.34 96 LEU A C 1
ATOM 697 O O . LEU A 1 96 ? -3.198 13.991 -10.292 1.00 47.34 96 LEU A O 1
ATOM 701 N N . VAL A 1 97 ? -3.889 12.757 -8.576 1.00 53.47 97 VAL A N 1
ATOM 702 C CA . VAL A 1 97 ? -2.554 12.229 -8.228 1.00 53.47 97 VAL A CA 1
ATOM 703 C C . VAL A 1 97 ? -2.051 11.256 -9.296 1.00 53.47 97 VAL A C 1
ATOM 705 O O . VAL A 1 97 ? -0.896 11.349 -9.706 1.00 53.47 97 VAL A O 1
ATOM 708 N N . SER A 1 98 ? -2.920 10.381 -9.802 1.00 48.34 98 SER A N 1
ATOM 709 C CA . SER A 1 98 ? -2.592 9.458 -10.894 1.00 48.34 98 SER A CA 1
ATOM 710 C C . SER A 1 98 ? -2.397 10.191 -12.234 1.00 48.34 98 SER A C 1
ATOM 712 O O . SER A 1 98 ? -1.422 9.924 -12.930 1.00 48.34 98 SER A O 1
ATOM 714 N N . GLU A 1 99 ? -3.235 11.187 -12.552 1.00 51.41 99 GLU A N 1
ATOM 715 C CA . GLU A 1 99 ? -3.151 11.980 -13.793 1.00 51.41 99 GLU A CA 1
ATOM 716 C C . GLU A 1 99 ? -2.022 13.038 -13.778 1.00 51.41 99 GLU A C 1
ATOM 718 O O . GLU A 1 99 ? -1.557 13.446 -14.840 1.00 51.41 99 GLU A O 1
ATOM 723 N N . ARG A 1 100 ? -1.558 13.511 -12.606 1.00 46.25 100 ARG A N 1
ATOM 724 C CA . ARG A 1 100 ? -0.615 14.650 -12.497 1.00 46.25 100 ARG A CA 1
ATOM 725 C C . ARG A 1 100 ? 0.805 14.279 -12.059 1.00 46.25 100 ARG A C 1
ATOM 727 O O . ARG A 1 100 ? 1.692 15.111 -12.239 1.00 46.25 100 ARG A O 1
ATOM 734 N N . ILE A 1 101 ? 1.045 13.098 -11.478 1.00 48.03 101 ILE A N 1
ATOM 735 C CA . ILE A 1 101 ? 2.358 12.780 -10.880 1.00 48.03 101 ILE A CA 1
ATOM 736 C C . ILE A 1 101 ? 3.237 11.867 -11.748 1.00 48.03 101 ILE A C 1
ATOM 738 O O . ILE A 1 101 ? 4.455 11.964 -11.612 1.00 48.03 101 ILE A O 1
ATOM 742 N N . ARG A 1 102 ? 2.695 11.035 -12.658 1.00 49.69 102 ARG A N 1
ATOM 743 C CA . ARG A 1 102 ? 3.546 10.030 -13.332 1.00 49.69 102 ARG A CA 1
ATOM 744 C C . ARG A 1 102 ? 3.422 9.833 -14.848 1.00 49.69 102 ARG A C 1
ATOM 746 O O . ARG A 1 102 ? 4.343 9.272 -15.417 1.00 49.69 102 ARG A O 1
ATOM 753 N N . ASN A 1 103 ? 2.388 10.348 -15.528 1.00 58.81 103 ASN A N 1
ATOM 754 C CA . ASN A 1 103 ? 2.168 10.098 -16.972 1.00 58.81 103 ASN A CA 1
ATOM 755 C C . ASN A 1 103 ? 2.122 8.602 -17.355 1.00 58.81 103 ASN A C 1
ATOM 757 O O . ASN A 1 103 ? 2.261 8.278 -18.534 1.00 58.81 103 ASN A O 1
ATOM 761 N N . ASP A 1 104 ? 1.914 7.696 -16.398 1.00 62.34 104 ASP A N 1
ATOM 762 C CA . ASP A 1 104 ? 1.922 6.270 -16.691 1.00 62.34 104 ASP A CA 1
ATOM 763 C C . ASP A 1 104 ? 0.589 5.850 -17.312 1.00 62.34 104 ASP A C 1
ATOM 765 O O . ASP A 1 104 ? -0.469 6.068 -16.709 1.00 62.34 104 ASP A O 1
ATOM 769 N N . PRO A 1 105 ? 0.612 5.247 -18.512 1.00 72.75 105 PRO A N 1
ATOM 770 C CA . PRO A 1 105 ? -0.572 4.658 -19.114 1.00 72.75 105 PRO A CA 1
ATOM 771 C C . PRO A 1 105 ? -1.243 3.668 -18.155 1.00 72.75 105 PRO A C 1
ATOM 773 O O . PRO A 1 105 ? -0.569 2.897 -17.477 1.00 72.75 105 PRO A O 1
ATOM 776 N N . ALA A 1 106 ? -2.577 3.662 -18.096 1.00 72.62 106 ALA A N 1
ATOM 777 C CA . ALA A 1 106 ? -3.324 2.785 -17.186 1.00 72.62 106 ALA A CA 1
ATOM 778 C C . ALA A 1 106 ? -3.073 1.284 -17.440 1.00 72.62 106 ALA A C 1
ATOM 780 O O . ALA A 1 106 ? -3.312 0.456 -16.564 1.00 72.62 106 ALA A O 1
ATOM 781 N N . ASP A 1 107 ? -2.605 0.935 -18.637 1.00 78.88 107 ASP A N 1
ATOM 782 C CA . ASP A 1 107 ? -2.235 -0.413 -19.048 1.00 78.88 107 ASP A CA 1
ATOM 783 C C . ASP A 1 107 ? -0.774 -0.780 -18.739 1.00 78.88 107 ASP A C 1
ATOM 785 O O . ASP A 1 107 ? -0.432 -1.961 -18.863 1.00 78.88 107 ASP A O 1
ATOM 789 N N . SER A 1 108 ? 0.051 0.172 -18.284 1.00 87.44 108 SER A N 1
ATOM 790 C CA . SER A 1 108 ? 1.419 -0.078 -17.822 1.00 87.44 108 SER A CA 1
ATOM 791 C C . SER A 1 108 ? 1.440 -0.806 -16.468 1.00 87.44 108 SER A C 1
ATOM 793 O O . SER A 1 108 ? 0.459 -0.731 -15.718 1.00 87.44 108 SER A O 1
ATOM 795 N N . PRO A 1 109 ? 2.550 -1.481 -16.108 1.00 90.69 109 PRO A N 1
ATOM 796 C CA . PRO A 1 109 ? 2.676 -2.120 -14.799 1.00 90.69 109 PRO A CA 1
ATOM 797 C C . PRO A 1 109 ? 2.441 -1.159 -13.624 1.00 90.69 109 PRO A C 1
ATOM 799 O O . PRO A 1 109 ? 1.659 -1.453 -12.719 1.00 90.69 109 PRO A O 1
ATOM 802 N N . ASP A 1 110 ? 3.024 0.040 -13.690 1.00 87.94 110 ASP A N 1
ATOM 803 C CA . ASP A 1 110 ? 2.866 1.087 -12.675 1.00 87.94 110 ASP A CA 1
ATOM 804 C C . ASP A 1 110 ? 1.438 1.649 -12.618 1.00 87.94 110 ASP A C 1
ATOM 806 O O . ASP A 1 110 ? 0.925 1.946 -11.529 1.00 87.94 110 ASP A O 1
ATOM 810 N N . GLY A 1 111 ? 0.772 1.770 -13.771 1.00 86.38 111 GLY A N 1
ATOM 811 C CA . GLY A 1 111 ? -0.631 2.169 -13.867 1.00 86.38 111 GLY A CA 1
ATOM 812 C C . GLY A 1 111 ? -1.555 1.140 -13.213 1.00 86.38 111 GLY A C 1
ATOM 813 O O . GLY A 1 111 ? -2.369 1.487 -12.352 1.00 86.38 111 GLY A O 1
ATOM 814 N N . ARG A 1 112 ? -1.370 -0.143 -13.537 1.00 92.19 112 ARG A N 1
ATOM 815 C CA . ARG A 1 112 ? -2.117 -1.264 -12.944 1.00 92.19 112 ARG A CA 1
ATOM 816 C C . ARG A 1 112 ? -1.888 -1.376 -11.442 1.00 92.19 112 ARG A C 1
ATOM 818 O O . ARG A 1 112 ? -2.849 -1.538 -10.691 1.00 92.19 112 ARG A O 1
ATOM 825 N N . LEU A 1 113 ? -0.642 -1.233 -10.991 1.00 92.00 113 LEU A N 1
ATOM 826 C CA . LEU A 1 113 ? -0.307 -1.293 -9.570 1.00 92.00 113 LEU A CA 1
ATOM 827 C C . LEU A 1 113 ? -0.893 -0.101 -8.797 1.00 92.00 113 LEU A C 1
ATOM 829 O O . LEU A 1 113 ? -1.347 -0.259 -7.662 1.00 92.00 113 LEU A O 1
ATOM 833 N N . SER A 1 114 ? -0.973 1.075 -9.430 1.00 89.38 114 SER A N 1
ATOM 834 C CA . SER A 1 114 ? -1.681 2.228 -8.862 1.00 89.38 114 SER A CA 1
ATOM 835 C C . SER A 1 114 ? -3.170 1.940 -8.686 1.00 89.38 114 SER A C 1
ATOM 837 O O . SER A 1 114 ? -3.719 2.169 -7.611 1.00 89.38 114 SER A O 1
ATOM 839 N N . LEU A 1 115 ? -3.832 1.402 -9.713 1.00 90.12 115 LEU A N 1
ATOM 840 C CA . LEU A 1 115 ? -5.250 1.043 -9.627 1.00 90.12 115 LEU A CA 1
ATOM 841 C C . LEU A 1 115 ? -5.504 0.015 -8.517 1.00 90.12 115 LEU A C 1
ATOM 843 O O . LEU A 1 115 ? -6.431 0.194 -7.726 1.00 90.12 115 LEU A O 1
ATOM 847 N N . ALA A 1 116 ? -4.638 -0.992 -8.392 1.00 94.56 116 ALA A N 1
ATOM 848 C CA . ALA A 1 116 ? -4.723 -1.979 -7.322 1.00 94.56 116 ALA A CA 1
ATOM 849 C C . ALA A 1 116 ? -4.537 -1.352 -5.924 1.00 94.56 116 ALA A C 1
ATOM 851 O O . ALA A 1 116 ? -5.276 -1.681 -4.998 1.00 94.56 116 ALA A O 1
ATOM 852 N N . GLY A 1 117 ? -3.609 -0.401 -5.761 1.00 93.62 117 GLY A N 1
ATOM 853 C CA . GLY A 1 117 ? -3.430 0.338 -4.503 1.00 93.62 117 GLY A CA 1
ATOM 854 C C . GLY A 1 117 ? -4.642 1.185 -4.111 1.00 93.62 117 GLY A C 1
ATOM 855 O O . GLY A 1 117 ? -5.010 1.241 -2.935 1.00 93.62 117 GLY A O 1
ATOM 856 N N . ILE A 1 118 ? -5.300 1.811 -5.092 1.00 90.38 118 ILE A N 1
ATOM 857 C CA . ILE A 1 118 ? -6.547 2.559 -4.878 1.00 90.38 118 ILE A CA 1
ATOM 858 C C . ILE A 1 118 ? -7.661 1.608 -4.434 1.00 90.38 118 ILE A C 1
ATOM 860 O O . ILE A 1 118 ? -8.340 1.893 -3.445 1.00 90.38 118 ILE A O 1
ATOM 864 N N . GLN A 1 119 ? -7.826 0.484 -5.140 1.00 93.94 119 GLN A N 1
ATOM 865 C CA . GLN A 1 119 ? -8.832 -0.530 -4.829 1.00 93.94 119 GLN A CA 1
ATOM 866 C C . GLN A 1 119 ? -8.651 -1.064 -3.407 1.00 93.94 119 GLN A C 1
ATOM 868 O O . GLN A 1 119 ? -9.577 -0.982 -2.603 1.00 93.94 119 GLN A O 1
ATOM 873 N N . PHE A 1 120 ? -7.442 -1.517 -3.068 1.00 96.69 120 PHE A N 1
ATOM 874 C CA . PHE A 1 120 ? -7.111 -2.016 -1.737 1.00 96.69 120 PHE A CA 1
ATOM 875 C C . PHE A 1 120 ? -7.482 -1.016 -0.636 1.00 96.69 120 PHE A C 1
ATOM 877 O O . PHE A 1 120 ? -8.171 -1.358 0.326 1.00 96.69 120 PHE A O 1
ATOM 884 N N . ALA A 1 121 ? -7.071 0.247 -0.788 1.00 94.56 121 ALA A N 1
ATOM 885 C CA . ALA A 1 121 ? -7.362 1.278 0.200 1.00 94.56 121 ALA A CA 1
ATOM 886 C C . ALA A 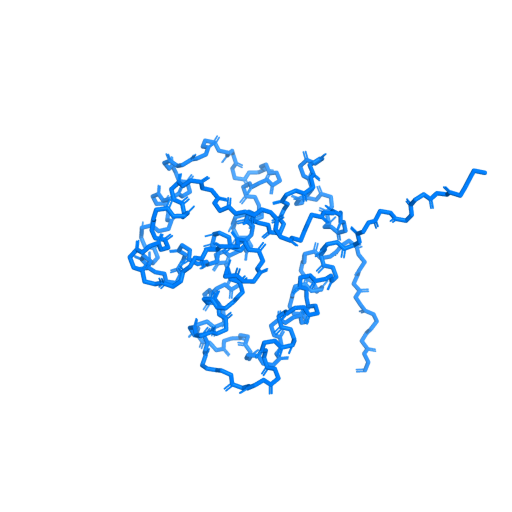1 121 ? -8.874 1.522 0.346 1.00 94.56 121 ALA A C 1
ATOM 888 O O . ALA A 1 121 ? -9.366 1.664 1.464 1.00 94.56 121 ALA A O 1
ATOM 889 N N . GLN A 1 122 ? -9.626 1.551 -0.756 1.00 93.06 122 GLN A N 1
ATOM 890 C CA . GLN A 1 122 ? -11.080 1.743 -0.731 1.00 93.06 122 GLN A CA 1
ATOM 891 C C . GLN A 1 122 ? -11.818 0.554 -0.104 1.00 93.06 122 GLN A C 1
ATOM 893 O O . GLN A 1 122 ? -12.742 0.750 0.690 1.00 93.06 122 GLN A O 1
ATOM 898 N N . GLU A 1 123 ? -11.403 -0.672 -0.409 1.00 96.12 123 GLU A N 1
ATOM 899 C CA . GLU A 1 123 ? -11.996 -1.894 0.134 1.00 96.12 123 GLU A CA 1
ATOM 900 C C . GLU A 1 123 ? -11.711 -2.050 1.636 1.00 96.12 123 GLU A C 1
ATOM 902 O O . GLU A 1 123 ? -12.617 -2.376 2.403 1.00 96.12 123 GLU A O 1
ATOM 907 N N . VAL A 1 124 ? -10.502 -1.715 2.097 1.00 96.94 124 VAL A N 1
ATOM 908 C CA . VAL A 1 124 ? -10.175 -1.669 3.533 1.00 96.94 124 VAL A CA 1
ATOM 909 C C . VAL A 1 124 ? -10.964 -0.568 4.251 1.00 96.94 124 VAL A C 1
ATOM 911 O O . VAL A 1 124 ? -11.533 -0.805 5.316 1.00 96.94 124 VAL A O 1
ATOM 914 N N . LEU A 1 125 ? -11.036 0.643 3.684 1.00 94.69 125 LEU A N 1
ATOM 915 C CA . LEU A 1 125 ? -11.755 1.768 4.300 1.00 94.69 125 LEU A CA 1
ATOM 916 C C . LEU A 1 125 ? -13.269 1.539 4.385 1.00 94.69 125 LEU A C 1
ATOM 918 O O . LEU A 1 125 ? -13.896 2.006 5.335 1.00 94.69 125 LEU A O 1
ATOM 922 N N . SER A 1 126 ? -13.850 0.848 3.402 1.00 94.88 126 SER A N 1
ATOM 923 C CA . SER A 1 126 ? -15.273 0.483 3.390 1.00 94.88 126 SER A CA 1
ATOM 924 C C . SER A 1 126 ? -15.590 -0.765 4.218 1.00 94.88 126 SER A C 1
ATOM 926 O O . SER A 1 126 ? -16.757 -1.011 4.513 1.00 94.88 126 SER A O 1
ATOM 928 N N . GLY A 1 127 ? -14.572 -1.536 4.613 1.00 96.12 127 GLY A N 1
ATOM 929 C CA . GLY A 1 127 ? -14.726 -2.798 5.336 1.00 96.12 127 GLY A CA 1
ATOM 930 C C . GLY A 1 127 ? -15.057 -4.000 4.446 1.00 96.12 127 GLY A C 1
ATOM 931 O O . GLY A 1 127 ? -15.334 -5.071 4.980 1.00 96.12 127 GLY A O 1
ATOM 932 N N . ALA A 1 128 ? -15.011 -3.851 3.117 1.00 97.31 128 ALA A N 1
ATOM 933 C CA . ALA A 1 128 ? -15.106 -4.974 2.181 1.00 97.31 128 ALA A CA 1
ATOM 934 C C . ALA A 1 128 ? -13.933 -5.955 2.359 1.00 97.31 128 ALA A C 1
ATOM 936 O O . ALA A 1 128 ? -14.123 -7.166 2.272 1.00 97.31 128 ALA A O 1
ATOM 937 N N . ILE A 1 129 ? -12.747 -5.432 2.692 1.00 97.50 129 ILE A N 1
ATOM 938 C CA . ILE A 1 129 ? -11.642 -6.215 3.248 1.00 97.50 129 ILE A CA 1
ATOM 939 C C . ILE A 1 129 ? -11.599 -5.969 4.763 1.00 97.50 129 ILE A C 1
ATOM 941 O O . ILE A 1 129 ? -11.410 -4.823 5.190 1.00 97.50 129 ILE A O 1
ATOM 945 N N . PRO A 1 130 ? -11.727 -7.007 5.607 1.00 97.25 130 PRO A N 1
ATOM 946 C CA . PRO A 1 130 ? -11.470 -6.857 7.032 1.00 97.25 130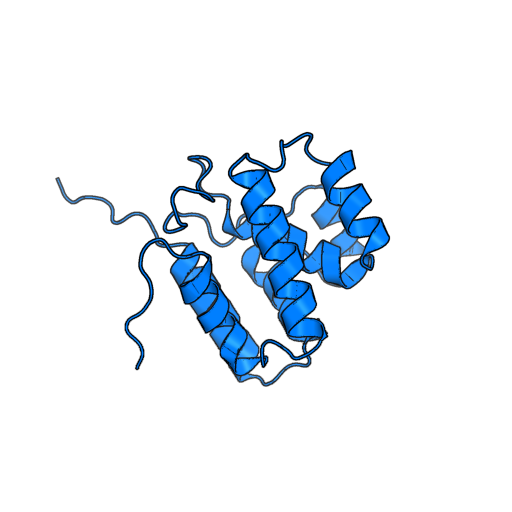 PRO A CA 1
ATOM 947 C C . PRO A 1 130 ? -9.982 -6.562 7.269 1.00 97.25 130 PRO A C 1
ATOM 949 O O . PRO A 1 130 ? -9.126 -7.135 6.605 1.00 97.25 130 PRO A O 1
ATOM 952 N N . VAL A 1 131 ? -9.654 -5.737 8.271 1.00 97.56 131 VAL A N 1
ATOM 953 C CA . VAL A 1 131 ? -8.259 -5.387 8.634 1.00 97.56 131 VAL A CA 1
ATOM 954 C C . VAL A 1 131 ? -7.360 -6.623 8.761 1.00 97.56 131 VAL A C 1
ATOM 956 O O . VAL A 1 131 ? -6.243 -6.618 8.260 1.00 97.56 131 VAL A O 1
ATOM 959 N N . ALA A 1 132 ? -7.867 -7.699 9.368 1.00 96.81 132 ALA A N 1
ATOM 960 C CA . ALA A 1 132 ? -7.138 -8.957 9.537 1.00 96.81 132 ALA A CA 1
ATOM 961 C C . ALA A 1 132 ? -6.913 -9.750 8.232 1.00 96.81 132 ALA A C 1
ATOM 963 O O . ALA A 1 132 ? -6.082 -10.645 8.213 1.00 96.81 132 ALA A O 1
ATOM 964 N N . GLY A 1 133 ? -7.653 -9.453 7.160 1.00 96.94 133 GLY A N 1
ATOM 965 C CA . GLY A 1 133 ? -7.515 -10.091 5.845 1.00 96.94 133 GLY A CA 1
ATOM 966 C C . GLY A 1 133 ? -6.723 -9.256 4.836 1.00 96.94 133 GLY A C 1
ATOM 967 O O . GLY A 1 133 ? -6.616 -9.636 3.673 1.00 96.94 133 GLY A O 1
ATOM 968 N N . ALA A 1 134 ? -6.187 -8.107 5.248 1.00 97.50 134 ALA A N 1
ATOM 969 C CA . ALA A 1 134 ? -5.539 -7.173 4.338 1.00 97.50 134 ALA A CA 1
ATOM 970 C C . ALA A 1 134 ? -4.228 -7.719 3.742 1.00 97.50 134 ALA A C 1
ATOM 972 O O . ALA A 1 134 ? -3.986 -7.528 2.550 1.00 97.50 134 ALA A O 1
ATOM 973 N N . GLY A 1 135 ? -3.404 -8.435 4.517 1.00 97.38 135 GLY A N 1
ATOM 974 C CA . GLY A 1 135 ? -2.200 -9.075 3.977 1.00 97.38 135 GLY A CA 1
ATOM 975 C C . GLY A 1 135 ? -2.543 -10.225 3.032 1.00 97.38 135 GLY A C 1
ATOM 976 O O . GLY A 1 135 ? -1.947 -10.339 1.961 1.00 97.38 135 GLY A O 1
ATOM 977 N N . GLN A 1 136 ? -3.583 -11.006 3.344 1.00 97.38 136 GLN A N 1
ATOM 978 C CA . GLN A 1 136 ? -4.082 -12.051 2.447 1.00 97.38 136 GLN A CA 1
ATOM 979 C C . GLN A 1 136 ? -4.535 -11.484 1.094 1.00 97.38 136 GLN A C 1
ATOM 981 O O . GLN A 1 136 ? -4.171 -12.029 0.055 1.00 97.38 136 GLN A O 1
ATOM 986 N N . TRP A 1 137 ? -5.233 -10.343 1.082 1.00 97.56 137 TRP A N 1
ATOM 987 C CA . TRP A 1 137 ? -5.613 -9.680 -0.169 1.00 97.56 137 TRP A CA 1
ATOM 988 C C . TRP A 1 137 ? -4.395 -9.383 -1.053 1.00 97.56 137 TRP A C 1
ATOM 990 O O . TRP A 1 137 ? -4.440 -9.641 -2.255 1.00 97.56 137 TRP A O 1
ATOM 1000 N N . VAL A 1 138 ? -3.288 -8.905 -0.468 1.00 97.31 138 VAL A N 1
ATOM 1001 C CA . VAL A 1 138 ? -2.040 -8.647 -1.207 1.00 97.31 138 VAL A CA 1
ATOM 1002 C C . VAL A 1 138 ? -1.491 -9.932 -1.822 1.00 97.31 138 VAL A C 1
ATOM 1004 O O . VAL A 1 138 ? -1.128 -9.927 -3.000 1.00 97.31 138 VAL A O 1
ATOM 1007 N N . ARG A 1 139 ? -1.487 -11.042 -1.074 1.00 96.25 139 ARG A N 1
ATOM 1008 C CA . ARG A 1 139 ? -1.046 -12.348 -1.596 1.00 96.25 139 ARG A CA 1
ATOM 1009 C C . ARG A 1 139 ? -1.915 -12.822 -2.759 1.00 96.25 139 ARG A C 1
ATOM 1011 O O . ARG A 1 139 ? -1.400 -13.315 -3.760 1.00 96.25 139 ARG A O 1
ATOM 1018 N N . ASP A 1 140 ? -3.225 -12.636 -2.648 1.00 95.94 140 ASP A N 1
ATOM 1019 C CA . ASP A 1 140 ? -4.187 -13.140 -3.629 1.00 95.94 140 ASP A CA 1
ATOM 1020 C C . ASP A 1 140 ? -4.253 -12.303 -4.903 1.00 95.94 140 ASP A C 1
ATOM 1022 O O . ASP A 1 140 ? -4.570 -12.835 -5.969 1.00 95.94 140 ASP A O 1
ATOM 1026 N N . HIS A 1 141 ? -3.952 -11.007 -4.820 1.00 95.62 141 HIS A N 1
ATOM 1027 C CA . HIS A 1 141 ? -4.122 -10.084 -5.941 1.00 95.62 141 HIS A CA 1
ATOM 1028 C C . HIS A 1 141 ? -2.796 -9.660 -6.560 1.00 95.62 141 HIS A C 1
ATOM 1030 O O . HIS A 1 141 ? -2.732 -9.545 -7.779 1.00 95.62 141 HIS A O 1
ATOM 1036 N N . LEU A 1 142 ? -1.737 -9.468 -5.767 1.00 96.06 142 LEU A N 1
ATOM 1037 C CA . LEU A 1 142 ? -0.487 -8.864 -6.242 1.00 96.06 142 LEU A CA 1
ATOM 1038 C C . LEU A 1 142 ? 0.660 -9.861 -6.403 1.00 96.06 142 LEU A C 1
ATOM 1040 O O . LEU A 1 142 ? 1.516 -9.650 -7.262 1.00 96.06 142 LEU A O 1
ATOM 1044 N N . SER A 1 143 ? 0.694 -10.938 -5.614 1.00 93.94 143 SER A N 1
ATOM 1045 C CA . SER A 1 143 ? 1.814 -11.886 -5.637 1.00 93.94 143 SER A CA 1
ATOM 1046 C C . SER A 1 143 ? 1.812 -12.782 -6.877 1.00 93.94 143 SER A C 1
ATOM 1048 O O . SER A 1 143 ? 0.774 -13.296 -7.308 1.00 93.94 143 SER A O 1
ATOM 1050 N N . ALA A 1 144 ? 3.005 -13.014 -7.435 1.00 88.69 144 ALA A N 1
ATOM 1051 C CA . ALA A 1 144 ? 3.232 -13.944 -8.545 1.00 88.69 144 ALA A CA 1
ATOM 1052 C C . ALA A 1 144 ? 2.986 -15.410 -8.159 1.00 88.69 144 ALA A C 1
ATOM 1054 O O . ALA A 1 144 ? 2.663 -16.233 -9.015 1.00 88.69 144 ALA A O 1
ATOM 1055 N N . ARG A 1 145 ? 3.130 -15.741 -6.872 1.00 76.81 145 ARG A N 1
ATOM 1056 C CA . ARG A 1 145 ? 2.739 -17.031 -6.301 1.00 76.81 145 ARG A CA 1
ATOM 1057 C C . ARG A 1 145 ? 1.641 -16.783 -5.268 1.00 76.81 145 ARG A C 1
ATOM 1059 O O . ARG A 1 145 ? 1.937 -16.152 -4.256 1.00 76.81 145 ARG A O 1
ATOM 1066 N N . PRO A 1 146 ? 0.400 -17.244 -5.490 1.00 57.44 146 PRO A N 1
ATOM 1067 C CA . PRO A 1 146 ? -0.601 -17.207 -4.433 1.00 57.44 146 PRO A CA 1
ATOM 1068 C C . PRO A 1 146 ? -0.130 -18.079 -3.260 1.00 57.44 146 PRO A C 1
ATOM 1070 O O . PRO A 1 146 ? 0.436 -19.157 -3.471 1.00 57.44 146 PRO A O 1
ATOM 1073 N N . SER A 1 147 ? -0.336 -17.606 -2.028 1.00 51.16 147 SER A N 1
ATOM 1074 C CA . SER A 1 147 ? -0.070 -18.413 -0.830 1.00 51.16 147 SER A CA 1
ATOM 1075 C C . SER A 1 147 ? -0.981 -19.650 -0.840 1.00 51.16 147 SER A C 1
ATOM 1077 O O . SER A 1 147 ? -2.149 -19.521 -1.217 1.00 51.16 147 SER A O 1
ATOM 1079 N N . PRO A 1 148 ? -0.515 -20.840 -0.417 1.00 42.34 148 PRO A N 1
ATOM 1080 C CA . PRO A 1 148 ? -1.429 -21.941 -0.144 1.00 42.34 148 PRO A CA 1
ATOM 1081 C C . PRO A 1 148 ? -2.376 -21.504 0.980 1.00 42.34 148 PRO A C 1
ATOM 1083 O O . PRO A 1 148 ? -1.919 -21.036 2.022 1.00 42.34 148 PRO A O 1
ATOM 1086 N N . ALA A 1 149 ? -3.685 -21.615 0.747 1.00 39.31 149 ALA A N 1
ATOM 1087 C CA . ALA A 1 149 ? -4.685 -21.390 1.783 1.00 39.31 149 ALA A CA 1
ATOM 1088 C C . ALA A 1 149 ? -4.370 -22.308 2.979 1.00 39.31 149 ALA A C 1
ATOM 1090 O O . ALA A 1 149 ? -4.258 -23.523 2.794 1.00 39.31 149 ALA A O 1
ATOM 1091 N N . VAL A 1 150 ? -4.164 -21.719 4.161 1.00 41.41 150 VAL A N 1
ATOM 1092 C CA . VAL A 1 150 ? -4.012 -22.448 5.432 1.00 41.41 150 VAL A CA 1
ATOM 1093 C C . VAL A 1 150 ? -5.388 -22.721 6.017 1.00 41.41 150 VAL A C 1
ATOM 1095 O O . VAL A 1 150 ? -6.206 -21.773 6.033 1.00 41.41 150 VAL A O 1
#

Secondary structure (DSSP, 8-state):
-------BHHHHHHHHHHHHHHT---HHHHHHHHHHHHH---SSHHHHHHHHTT---SS--B-B-TTT--SSS-HHHHHHHHHHHHHHH-HHHHHHHHHHH----TTSHHHHHHHHHHHHHHHHHHTSS-GGGHHHHHHHHTBSSPPPP-

Organism: NCBI:txid2576308

Sequence (150 aa):
MIAMEDVDACARLADLIDEIAAARPSPRQLLDATGERAAGIRSGLAGLLDLKAGGRDLVPGVGFRAEYDDGTRGQVRHFAGIVVSTVRMGGPATRLVSERIRNDPADSPDGRLSLAGIQFAQEVLSGAIPVAGAGQWVRDHLSARPSPAV